Protein AF-A0A3B0W5U8-F1 (afdb_monomer_lite)

Foldseek 3Di:
DPDPLVVVLVVVLVCLVVLLVQLVVCVVVVVLVSNLVSLVVQLVVCVVSPVNVLNVLSVVLNVLSVPPPDNPNVVNVVSSVSNNVSSVD

Structure (mmCIF, N/CA/C/O backbone):
data_AF-A0A3B0W5U8-F1
#
_entry.id   AF-A0A3B0W5U8-F1
#
loop_
_atom_site.group_PDB
_atom_site.id
_atom_site.type_symbol
_atom_site.label_atom_id
_atom_site.label_alt_id
_atom_site.label_comp_id
_atom_site.label_asym_id
_atom_site.label_entity_id
_atom_site.label_seq_id
_atom_site.pdbx_PDB_ins_code
_atom_site.Cartn_x
_atom_site.Cartn_y
_atom_site.Cartn_z
_atom_site.occupancy
_atom_site.B_iso_or_equiv
_atom_site.auth_seq_id
_atom_site.auth_comp_id
_atom_site.auth_asym_id
_atom_site.auth_atom_id
_atom_site.pdbx_PDB_model_num
ATOM 1 N N . MET A 1 1 ? 24.461 -0.375 -21.980 1.00 47.84 1 MET A N 1
ATOM 2 C CA . MET A 1 1 ? 24.588 -0.045 -20.545 1.00 47.84 1 MET A CA 1
ATOM 3 C C . MET A 1 1 ? 23.188 -0.101 -19.958 1.00 47.84 1 MET A C 1
ATOM 5 O O . MET A 1 1 ? 22.422 0.823 -20.175 1.00 47.84 1 MET A O 1
ATOM 9 N N . ALA A 1 2 ? 22.797 -1.228 -19.360 1.00 51.38 2 ALA A N 1
ATOM 10 C CA . ALA A 1 2 ? 21.462 -1.379 -18.782 1.00 51.38 2 ALA A CA 1
ATOM 11 C C . ALA A 1 2 ? 21.415 -0.668 -17.419 1.00 51.38 2 ALA A C 1
ATOM 13 O O . ALA A 1 2 ? 21.726 -1.249 -16.383 1.00 51.38 2 ALA A O 1
ATOM 14 N N . ASP A 1 3 ? 21.152 0.633 -17.504 1.00 68.38 3 ASP A N 1
ATOM 15 C CA . ASP A 1 3 ? 20.429 1.501 -16.576 1.00 68.38 3 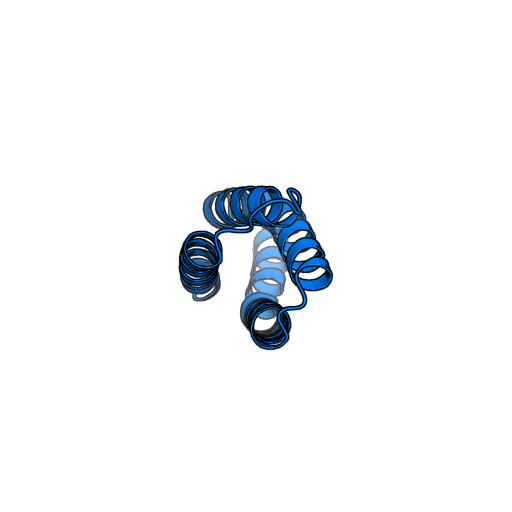ASP A CA 1
ATOM 16 C C . ASP A 1 3 ? 20.265 0.972 -15.134 1.00 68.38 3 ASP A C 1
ATOM 18 O O . ASP A 1 3 ? 19.342 0.219 -14.819 1.00 68.38 3 ASP A O 1
ATOM 22 N N . GLY A 1 4 ? 21.160 1.369 -14.220 1.00 76.94 4 GLY A N 1
ATOM 23 C CA . GLY A 1 4 ? 21.101 0.960 -12.808 1.00 76.94 4 GLY A CA 1
ATOM 24 C C . GLY A 1 4 ? 19.763 1.292 -12.134 1.00 76.94 4 GLY A C 1
ATOM 25 O O . GLY A 1 4 ? 19.313 0.557 -11.256 1.00 76.94 4 GLY A O 1
ATOM 26 N N . PHE A 1 5 ? 19.073 2.333 -12.605 1.00 82.31 5 PHE A N 1
ATOM 27 C CA . PHE A 1 5 ? 17.734 2.684 -12.145 1.00 82.31 5 PHE A CA 1
ATOM 28 C C . PHE A 1 5 ? 16.690 1.617 -12.509 1.00 82.31 5 PHE A C 1
ATOM 30 O O . PHE A 1 5 ? 15.854 1.276 -11.672 1.00 82.31 5 PHE A O 1
ATOM 37 N N . ALA A 1 6 ? 16.778 1.006 -13.696 1.00 81.69 6 ALA A N 1
ATOM 38 C CA . ALA A 1 6 ? 15.891 -0.088 -14.094 1.00 81.69 6 ALA A CA 1
ATOM 39 C C . ALA A 1 6 ? 16.044 -1.323 -13.187 1.00 81.69 6 ALA A C 1
ATOM 41 O O . ALA A 1 6 ? 15.046 -1.939 -12.814 1.00 81.69 6 ALA A O 1
ATOM 42 N N . GLN A 1 7 ? 17.269 -1.649 -12.754 1.00 84.88 7 GLN A N 1
ATOM 43 C CA . GLN A 1 7 ? 17.502 -2.737 -11.793 1.00 84.88 7 GLN A CA 1
ATOM 44 C C . GLN A 1 7 ? 16.918 -2.440 -10.409 1.00 84.88 7 GLN A C 1
ATOM 46 O O . GLN A 1 7 ? 16.322 -3.321 -9.788 1.00 84.88 7 GLN A O 1
ATOM 51 N N . ILE A 1 8 ? 17.065 -1.209 -9.913 1.00 86.00 8 ILE A N 1
ATOM 52 C CA . ILE A 1 8 ? 16.506 -0.825 -8.610 1.00 86.00 8 ILE A CA 1
ATOM 53 C C . ILE A 1 8 ? 14.972 -0.811 -8.686 1.00 86.00 8 ILE A C 1
ATOM 55 O O . ILE A 1 8 ? 14.310 -1.339 -7.792 1.00 86.00 8 ILE A O 1
ATOM 59 N N . LYS A 1 9 ? 14.400 -0.304 -9.784 1.00 86.50 9 LYS A N 1
ATOM 60 C CA . LYS A 1 9 ? 12.955 -0.335 -10.032 1.00 86.50 9 LYS A CA 1
ATOM 61 C C . LYS A 1 9 ? 12.418 -1.768 -10.098 1.00 86.50 9 LYS A C 1
ATOM 63 O O . LYS A 1 9 ? 11.404 -2.050 -9.471 1.00 86.50 9 LYS A O 1
ATOM 68 N N . ALA A 1 10 ? 13.114 -2.689 -10.767 1.00 86.06 10 ALA A N 1
ATOM 69 C CA . ALA A 1 10 ? 12.732 -4.103 -10.808 1.00 86.06 10 ALA A CA 1
ATOM 70 C C . ALA A 1 10 ? 12.752 -4.756 -9.415 1.00 86.06 10 ALA A C 1
ATOM 72 O O . ALA A 1 10 ? 11.824 -5.477 -9.052 1.00 86.06 10 ALA A O 1
ATOM 73 N N . ARG A 1 11 ? 13.765 -4.454 -8.590 1.00 88.12 11 ARG A N 1
ATOM 74 C CA . ARG A 1 11 ? 13.808 -4.905 -7.187 1.00 88.12 11 ARG A CA 1
ATOM 75 C C . ARG A 1 11 ? 12.661 -4.332 -6.365 1.00 88.12 11 ARG A C 1
ATOM 77 O O . ARG A 1 11 ? 12.119 -5.031 -5.520 1.00 88.12 11 ARG A O 1
ATOM 84 N N . TYR A 1 12 ? 12.282 -3.081 -6.612 1.00 88.38 12 TYR A N 1
ATOM 85 C CA . TYR A 1 12 ? 11.132 -2.473 -5.954 1.00 88.38 12 TYR A CA 1
ATOM 86 C C . TYR A 1 12 ? 9.817 -3.157 -6.355 1.00 88.38 12 TYR A C 1
ATOM 88 O O . TYR A 1 12 ? 9.049 -3.522 -5.468 1.00 88.38 12 TYR A O 1
ATOM 96 N N . ILE A 1 13 ? 9.601 -3.425 -7.648 1.00 88.31 13 ILE A N 1
ATOM 97 C CA . ILE A 1 13 ? 8.433 -4.177 -8.145 1.00 88.31 13 ILE A CA 1
ATOM 98 C C . ILE A 1 13 ? 8.375 -5.574 -7.514 1.00 88.31 13 ILE A C 1
ATOM 100 O O . ILE A 1 13 ? 7.317 -6.002 -7.068 1.00 88.31 13 ILE A O 1
ATOM 104 N N . ALA A 1 14 ? 9.514 -6.254 -7.349 1.00 90.50 14 ALA A N 1
ATOM 105 C CA . ALA A 1 14 ? 9.561 -7.561 -6.685 1.00 90.50 14 ALA A CA 1
ATOM 106 C C . ALA A 1 14 ? 9.035 -7.539 -5.232 1.00 90.50 14 ALA A C 1
ATOM 108 O O . ALA A 1 14 ? 8.659 -8.578 -4.695 1.00 90.50 14 ALA A O 1
ATOM 109 N N . THR A 1 15 ? 8.964 -6.366 -4.591 1.00 89.88 15 THR A N 1
ATOM 110 C CA . THR A 1 15 ? 8.377 -6.211 -3.249 1.00 89.88 15 THR A CA 1
ATOM 111 C C . THR A 1 15 ? 6.866 -5.951 -3.254 1.00 89.88 15 THR A C 1
ATOM 113 O O . THR A 1 15 ? 6.269 -5.877 -2.179 1.00 89.88 15 THR A O 1
ATOM 116 N N . PHE A 1 16 ? 6.224 -5.806 -4.419 1.00 91.06 16 PHE A N 1
ATOM 117 C CA . PHE A 1 16 ? 4.806 -5.437 -4.527 1.00 91.06 16 PHE A CA 1
ATOM 118 C C . PHE A 1 16 ? 3.880 -6.496 -3.942 1.00 91.06 16 PHE A C 1
ATOM 120 O O . PHE A 1 16 ? 2.993 -6.150 -3.164 1.00 91.06 16 PHE A O 1
ATOM 127 N N . ALA A 1 17 ? 4.150 -7.776 -4.208 1.00 88.88 17 ALA A N 1
ATOM 128 C CA . ALA A 1 17 ? 3.379 -8.880 -3.640 1.00 88.88 17 ALA A CA 1
ATOM 129 C C . ALA A 1 17 ? 3.402 -8.869 -2.101 1.00 88.88 17 ALA A C 1
ATOM 131 O O . ALA A 1 17 ? 2.362 -9.001 -1.457 1.00 88.88 17 ALA A O 1
ATOM 132 N N . GLN A 1 18 ? 4.577 -8.633 -1.505 1.00 90.56 18 GLN A N 1
ATOM 133 C CA . GLN A 1 18 ? 4.716 -8.527 -0.052 1.00 9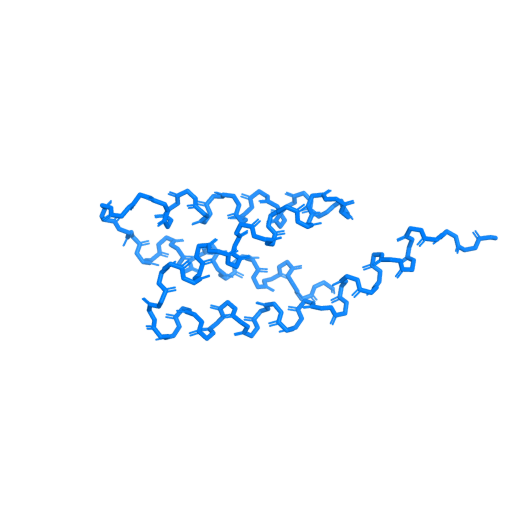0.56 18 GLN A CA 1
A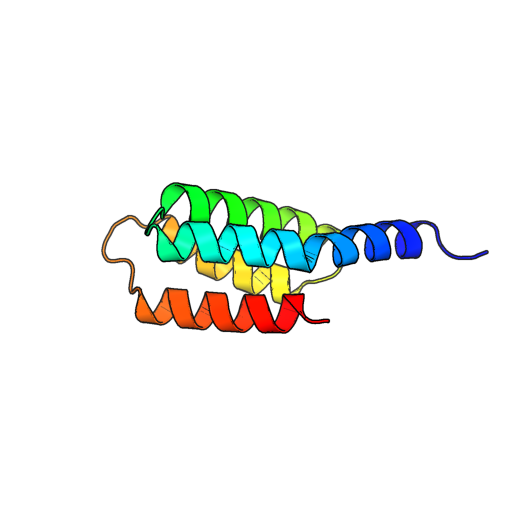TOM 134 C C . GLN A 1 18 ? 3.945 -7.315 0.489 1.00 90.56 18 GLN A C 1
ATOM 136 O O . GLN A 1 18 ? 3.160 -7.446 1.420 1.00 90.56 18 GLN A O 1
ATOM 141 N N . LYS A 1 19 ? 4.090 -6.146 -0.146 1.00 90.75 19 LYS A N 1
ATOM 142 C CA . LYS A 1 19 ? 3.371 -4.918 0.239 1.00 90.75 19 LYS A CA 1
ATOM 143 C C . LYS A 1 19 ? 1.854 -5.089 0.170 1.00 90.75 19 LYS A C 1
ATOM 145 O O . LYS A 1 19 ? 1.145 -4.603 1.047 1.00 90.75 19 LYS A O 1
ATOM 150 N N . GLN A 1 20 ? 1.359 -5.788 -0.848 1.00 89.75 20 GLN A N 1
ATOM 151 C CA . GLN A 1 20 ? -0.053 -6.126 -0.979 1.00 89.75 20 GLN A CA 1
ATOM 152 C C . GLN A 1 20 ? -0.516 -7.040 0.163 1.00 89.75 20 GLN A C 1
ATOM 154 O O . GLN A 1 20 ? -1.567 -6.782 0.752 1.00 89.75 20 GLN A O 1
ATOM 159 N N . ALA A 1 21 ? 0.269 -8.066 0.502 1.00 91.25 21 ALA A N 1
ATOM 160 C CA . ALA A 1 21 ? -0.029 -8.961 1.616 1.00 91.25 21 ALA A CA 1
ATOM 161 C C . ALA A 1 21 ? -0.074 -8.207 2.956 1.00 91.25 21 ALA A C 1
ATOM 163 O O . ALA A 1 21 ? -1.054 -8.334 3.685 1.00 91.25 21 ALA A O 1
ATOM 164 N N . ASP A 1 22 ? 0.918 -7.360 3.244 1.00 92.75 22 ASP A N 1
ATOM 165 C CA . ASP A 1 22 ? 0.960 -6.535 4.458 1.00 92.75 22 ASP A CA 1
ATOM 166 C C . ASP A 1 22 ? -0.257 -5.602 4.572 1.00 92.75 22 ASP A C 1
ATOM 168 O O . ASP A 1 22 ? -0.895 -5.530 5.623 1.00 92.75 22 ASP A O 1
ATOM 172 N N . LEU A 1 23 ? -0.627 -4.919 3.480 1.00 90.94 23 LEU A N 1
ATOM 173 C CA . LEU A 1 23 ? -1.820 -4.065 3.443 1.00 90.94 23 LEU A CA 1
ATOM 174 C C . LEU A 1 23 ? -3.100 -4.871 3.683 1.00 90.94 23 LEU A C 1
ATOM 176 O O . LEU A 1 23 ? -3.980 -4.420 4.413 1.00 90.94 23 LEU A O 1
ATOM 180 N N . LYS A 1 24 ? -3.210 -6.061 3.079 1.00 90.69 24 LYS A N 1
ATOM 181 C CA . LYS A 1 24 ? -4.369 -6.943 3.257 1.00 90.69 24 LYS A CA 1
ATOM 182 C C . LYS A 1 24 ? -4.486 -7.425 4.700 1.00 90.69 24 LYS A C 1
ATOM 184 O O . LYS A 1 24 ? -5.585 -7.408 5.239 1.00 90.69 24 LYS A O 1
ATOM 189 N N . VAL A 1 25 ? -3.378 -7.822 5.321 1.00 93.75 25 VAL A N 1
ATOM 190 C CA . VAL A 1 25 ? -3.348 -8.264 6.723 1.00 93.75 25 VAL A CA 1
ATOM 191 C C . VAL A 1 25 ? -3.726 -7.118 7.661 1.00 93.75 25 VAL A C 1
ATOM 193 O O . VAL A 1 25 ? -4.531 -7.321 8.565 1.00 93.75 25 VAL A O 1
ATOM 196 N N . ALA A 1 26 ? -3.203 -5.908 7.446 1.00 91.62 26 ALA A N 1
ATOM 197 C CA . ALA A 1 26 ? -3.574 -4.746 8.255 1.00 91.62 26 ALA A CA 1
ATOM 198 C C . ALA A 1 26 ? -5.066 -4.396 8.112 1.00 91.62 26 ALA A C 1
ATOM 200 O O . ALA A 1 26 ? -5.732 -4.109 9.104 1.00 91.62 26 ALA A O 1
ATOM 201 N N . TRP A 1 27 ? -5.607 -4.473 6.892 1.00 89.75 27 TRP A N 1
ATOM 202 C CA . TRP A 1 27 ? -7.033 -4.263 6.631 1.00 89.75 27 TRP A CA 1
ATOM 203 C C . TRP A 1 27 ? -7.922 -5.319 7.300 1.00 89.75 27 TRP A C 1
ATOM 205 O O . TRP A 1 27 ? -8.884 -4.964 7.976 1.00 89.75 27 TRP A O 1
ATOM 215 N N . ASP A 1 28 ? -7.581 -6.602 7.155 1.00 90.50 28 ASP A N 1
ATOM 216 C CA . ASP A 1 28 ? -8.336 -7.731 7.718 1.00 90.50 28 ASP A CA 1
ATOM 217 C C . ASP A 1 28 ? -8.393 -7.673 9.252 1.00 90.50 28 ASP A C 1
ATOM 219 O O . ASP A 1 28 ? -9.459 -7.802 9.855 1.00 90.50 28 ASP A O 1
ATOM 223 N N . ASN A 1 29 ? -7.265 -7.326 9.879 1.00 91.62 29 ASN A N 1
ATOM 224 C CA . ASN A 1 29 ? -7.177 -7.107 11.323 1.00 91.62 29 ASN A CA 1
ATOM 225 C C . ASN A 1 29 ? -7.8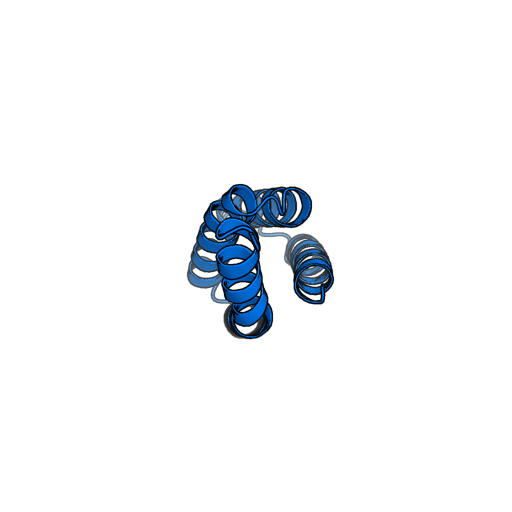04 -5.782 11.789 1.00 91.62 29 ASN A C 1
ATOM 227 O O . ASN A 1 29 ? -7.806 -5.500 12.987 1.00 91.62 29 ASN A O 1
ATOM 231 N N . LYS A 1 30 ? -8.325 -4.955 10.870 1.00 87.38 30 LYS A N 1
ATOM 232 C CA . LYS A 1 30 ? -8.827 -3.595 11.138 1.00 87.38 30 LYS A CA 1
ATOM 233 C C . LYS A 1 30 ? -7.793 -2.711 11.848 1.00 87.38 30 LYS A C 1
ATOM 235 O O . LYS A 1 30 ? -8.149 -1.782 12.574 1.00 87.38 30 LYS A O 1
ATOM 240 N N . ASP A 1 31 ? -6.510 -2.979 11.618 1.00 90.62 31 ASP A N 1
ATOM 241 C CA . ASP A 1 31 ? -5.394 -2.236 12.193 1.00 90.62 31 ASP A CA 1
ATOM 242 C C . ASP A 1 31 ? -5.140 -0.976 11.358 1.00 90.62 31 ASP A C 1
ATOM 244 O O . ASP A 1 31 ? -4.256 -0.899 10.501 1.00 90.62 31 ASP A O 1
ATOM 248 N N . ILE A 1 32 ? -5.999 0.021 11.572 1.00 86.88 32 ILE A N 1
ATOM 249 C CA . ILE A 1 32 ? -5.942 1.308 10.875 1.00 86.88 32 ILE A CA 1
ATOM 250 C C . ILE A 1 32 ? -4.590 2.023 11.068 1.00 86.88 32 ILE A C 1
ATOM 252 O O . ILE A 1 32 ? -4.071 2.544 10.075 1.00 86.88 32 ILE A O 1
ATOM 256 N N . PRO A 1 33 ? -3.975 2.056 12.271 1.00 89.56 33 PRO A N 1
ATOM 257 C CA . PRO A 1 33 ? -2.654 2.659 12.452 1.00 89.56 33 PRO A CA 1
ATOM 258 C C . PRO A 1 33 ? -1.567 1.979 11.612 1.00 89.56 33 PRO A C 1
ATOM 260 O O . PRO A 1 33 ? -0.765 2.658 10.960 1.00 89.56 33 PRO A O 1
ATOM 263 N N . GLN A 1 34 ? -1.553 0.644 11.576 1.00 91.12 34 GLN A N 1
ATOM 264 C CA . GLN A 1 34 ? -0.610 -0.108 10.757 1.00 91.12 34 GLN A CA 1
ATOM 265 C C . GLN A 1 34 ? -0.870 0.123 9.268 1.00 91.12 34 GLN A C 1
ATOM 267 O O . GLN A 1 34 ? 0.069 0.372 8.509 1.00 91.12 34 GLN A O 1
ATOM 272 N N . LEU A 1 35 ? -2.136 0.111 8.847 1.00 90.81 35 LEU A N 1
ATOM 273 C CA . LEU A 1 35 ? -2.529 0.393 7.470 1.00 90.81 35 LEU A CA 1
ATOM 274 C C . LEU A 1 35 ? -2.063 1.790 7.034 1.00 90.81 35 LEU A C 1
ATOM 276 O O . LEU A 1 35 ? -1.469 1.934 5.967 1.00 90.81 35 LEU A O 1
ATOM 280 N N . HIS A 1 36 ? -2.255 2.804 7.881 1.00 91.56 36 HIS A N 1
ATOM 281 C CA . HIS A 1 36 ? -1.767 4.164 7.652 1.00 91.56 36 HIS A CA 1
ATOM 282 C C . HIS A 1 36 ? -0.245 4.190 7.446 1.00 91.56 36 HIS A C 1
ATOM 284 O O . HIS A 1 36 ? 0.246 4.757 6.468 1.00 91.56 36 HIS A O 1
ATOM 290 N N . SER A 1 37 ? 0.507 3.531 8.333 1.00 92.50 37 SER A N 1
ATOM 291 C CA . SER A 1 37 ? 1.971 3.441 8.254 1.00 92.50 37 SER A CA 1
ATOM 292 C C . SER A 1 37 ? 2.442 2.776 6.956 1.00 92.50 37 SER A C 1
ATOM 294 O O . SER A 1 37 ? 3.355 3.271 6.288 1.00 92.50 37 SER A O 1
ATOM 296 N N . LEU A 1 38 ? 1.794 1.679 6.554 1.00 93.12 38 LEU A N 1
ATOM 297 C CA . LEU A 1 38 ? 2.098 0.964 5.314 1.00 93.12 38 LEU A CA 1
ATOM 298 C C . LEU A 1 38 ? 1.800 1.816 4.074 1.00 93.12 38 LEU A C 1
ATOM 300 O O . LEU A 1 38 ? 2.653 1.916 3.191 1.00 93.12 38 LEU A O 1
ATOM 304 N N . LEU A 1 39 ? 0.642 2.481 4.030 1.00 92.31 39 LEU A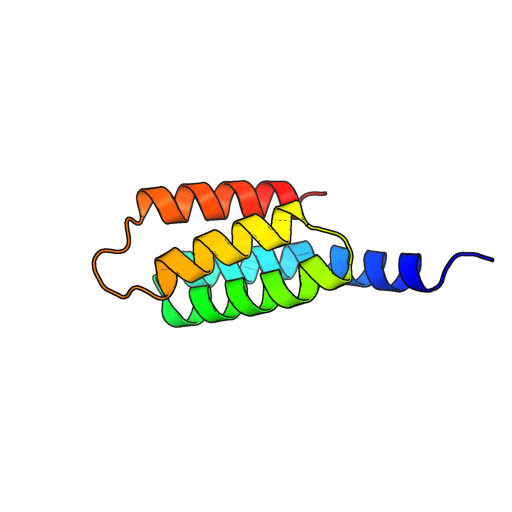 N 1
ATOM 305 C CA . LEU A 1 39 ? 0.258 3.393 2.948 1.00 92.31 39 LEU A CA 1
ATOM 306 C C . LEU A 1 39 ? 1.218 4.586 2.838 1.00 92.31 39 LEU A C 1
ATOM 308 O O . LEU A 1 39 ? 1.600 4.968 1.733 1.00 92.31 39 LEU A O 1
ATOM 312 N N . HIS A 1 40 ? 1.659 5.144 3.967 1.00 91.94 40 HIS A N 1
ATOM 313 C CA . HIS A 1 40 ? 2.616 6.250 3.993 1.00 91.94 40 HIS A CA 1
ATOM 314 C C . HIS A 1 40 ? 3.991 5.827 3.454 1.00 91.94 40 HIS A C 1
ATOM 316 O O . HIS A 1 40 ? 4.588 6.504 2.618 1.00 91.94 40 HIS A O 1
ATOM 322 N N . LYS A 1 41 ? 4.489 4.657 3.871 1.00 91.75 41 LYS A N 1
ATOM 323 C CA . LYS A 1 41 ? 5.737 4.089 3.332 1.00 91.75 41 LYS A CA 1
ATOM 324 C C . LYS A 1 41 ? 5.616 3.775 1.840 1.00 91.75 41 LYS A C 1
ATOM 326 O O . LYS A 1 41 ? 6.577 3.939 1.079 1.00 91.75 41 LYS A O 1
ATOM 331 N N . LEU A 1 42 ? 4.448 3.302 1.408 1.00 91.25 42 LEU A N 1
ATOM 332 C CA . LEU A 1 42 ? 4.193 2.977 0.013 1.00 91.25 42 LEU A CA 1
ATOM 333 C C . LEU A 1 42 ? 4.161 4.233 -0.859 1.00 91.25 42 LEU A C 1
ATOM 335 O O . LEU A 1 42 ? 4.819 4.233 -1.895 1.00 91.25 42 LEU A O 1
ATOM 339 N N . SER A 1 43 ? 3.513 5.319 -0.428 1.00 91.31 43 SER A N 1
ATOM 340 C CA . SER A 1 43 ? 3.518 6.591 -1.168 1.00 91.31 43 SER A CA 1
ATOM 341 C C . SER A 1 43 ? 4.926 7.176 -1.305 1.00 91.31 43 SER A C 1
ATOM 343 O O . SER A 1 43 ? 5.351 7.505 -2.412 1.00 91.31 43 SER A O 1
ATOM 345 N N . GLY A 1 44 ? 5.694 7.212 -0.211 1.00 87.44 44 GLY A N 1
ATOM 346 C CA . GLY A 1 44 ? 7.060 7.740 -0.222 1.00 87.44 44 GLY A CA 1
ATOM 347 C C . GLY A 1 44 ? 7.994 6.965 -1.154 1.00 87.44 44 GLY A C 1
ATOM 348 O O . GLY A 1 44 ? 8.773 7.558 -1.896 1.00 87.44 44 GLY A O 1
ATOM 349 N N . SER A 1 45 ? 7.890 5.633 -1.163 1.00 88.50 45 SER A N 1
ATOM 350 C CA . SER A 1 45 ? 8.720 4.804 -2.044 1.00 88.50 45 SER A CA 1
ATOM 351 C C . SER A 1 45 ? 8.251 4.821 -3.505 1.00 88.50 45 SER A C 1
ATOM 353 O O . SER A 1 45 ? 9.083 4.904 -4.403 1.00 88.50 45 SER A O 1
ATOM 355 N N . SER A 1 46 ? 6.942 4.795 -3.765 1.00 87.25 46 SER A N 1
ATOM 356 C CA . SER A 1 46 ? 6.381 4.705 -5.124 1.00 87.25 46 SER A CA 1
ATOM 357 C C . SER A 1 46 ? 6.660 5.947 -5.970 1.00 87.25 46 SER A C 1
ATOM 359 O O . SER A 1 46 ? 7.007 5.811 -7.146 1.00 87.25 46 SER A O 1
ATOM 361 N N . GLY A 1 47 ? 6.618 7.143 -5.371 1.00 86.69 47 GLY A N 1
ATOM 362 C CA . GLY A 1 47 ? 7.002 8.386 -6.047 1.00 86.69 47 GLY A CA 1
ATOM 363 C C . GLY A 1 47 ? 8.462 8.390 -6.518 1.00 86.69 47 GLY A C 1
ATOM 364 O O . GLY A 1 47 ? 8.746 8.795 -7.643 1.00 86.69 47 GLY A O 1
ATOM 365 N N . GLY A 1 48 ? 9.383 7.848 -5.712 1.00 85.19 48 GLY A N 1
ATOM 366 C CA . GLY A 1 48 ? 10.811 7.773 -6.051 1.00 85.19 48 GLY A CA 1
ATOM 367 C C . GLY A 1 48 ? 11.135 6.878 -7.254 1.00 85.19 48 GLY A C 1
ATOM 368 O O . GLY A 1 48 ? 12.149 7.082 -7.916 1.00 85.19 48 GLY A O 1
ATOM 369 N N . TYR A 1 49 ? 10.262 5.918 -7.576 1.00 85.00 49 TYR A N 1
ATOM 370 C CA . TYR A 1 49 ? 10.430 4.998 -8.710 1.00 85.00 49 TYR A CA 1
ATOM 371 C C . TYR A 1 49 ? 9.534 5.329 -9.919 1.00 85.00 49 TYR A C 1
ATOM 373 O O . TYR A 1 49 ? 9.481 4.565 -10.891 1.00 85.00 49 TYR A O 1
ATOM 381 N N . GLY A 1 50 ? 8.844 6.475 -9.878 1.00 85.75 50 GLY A N 1
ATOM 382 C CA . GLY A 1 50 ? 7.990 6.969 -10.958 1.00 85.75 50 GLY A CA 1
ATOM 383 C C . GLY A 1 50 ? 6.593 6.343 -11.015 1.00 85.75 50 GLY A C 1
ATOM 384 O O . GLY A 1 50 ? 5.916 6.472 -12.032 1.00 85.75 50 GLY A O 1
ATOM 385 N N . PHE A 1 51 ? 6.137 5.676 -9.950 1.00 88.50 51 PHE A N 1
ATOM 386 C CA . PHE A 1 51 ? 4.768 5.157 -9.841 1.00 88.50 51 PHE A CA 1
ATOM 387 C C . PHE A 1 51 ? 3.841 6.237 -9.270 1.00 88.50 51 PHE A C 1
ATOM 389 O O . PHE A 1 51 ? 3.341 6.140 -8.149 1.00 88.50 51 PHE A O 1
ATOM 396 N N . ASN A 1 52 ? 3.638 7.307 -10.039 1.00 88.38 52 ASN A N 1
ATOM 397 C CA . ASN A 1 52 ? 2.883 8.481 -9.591 1.00 88.38 52 ASN A CA 1
ATOM 398 C C . ASN A 1 52 ? 1.407 8.162 -9.284 1.00 88.38 52 ASN A C 1
ATOM 400 O O . ASN A 1 52 ? 0.851 8.729 -8.345 1.00 88.38 52 ASN A O 1
ATOM 404 N N . GLY A 1 53 ? 0.794 7.231 -10.028 1.00 87.50 53 GLY A N 1
ATOM 405 C CA . GLY A 1 53 ? -0.572 6.750 -9.776 1.00 87.50 53 GLY A CA 1
ATOM 406 C C . GLY A 1 53 ? -0.695 6.066 -8.414 1.00 87.50 53 GLY A C 1
ATOM 407 O O . GLY A 1 53 ? -1.469 6.506 -7.562 1.00 87.50 53 GLY A O 1
ATOM 408 N N . LEU A 1 54 ? 0.155 5.065 -8.169 1.00 88.19 54 LEU A N 1
ATOM 409 C CA . LEU A 1 54 ? 0.277 4.390 -6.876 1.00 88.19 54 LEU A CA 1
ATOM 410 C C . LEU A 1 54 ? 0.547 5.374 -5.725 1.00 88.19 54 LEU A C 1
ATOM 412 O O . LEU A 1 54 ? -0.101 5.289 -4.681 1.00 88.19 54 LEU A O 1
ATOM 416 N N . CYS A 1 55 ? 1.454 6.334 -5.922 1.00 90.81 55 CYS A N 1
ATOM 417 C CA . CYS A 1 55 ? 1.764 7.362 -4.929 1.00 90.81 55 CYS A CA 1
ATOM 418 C C . CYS A 1 55 ? 0.522 8.187 -4.561 1.00 90.81 55 CYS A C 1
ATOM 420 O O . CYS A 1 55 ? 0.176 8.290 -3.381 1.00 90.81 55 CYS A O 1
ATOM 422 N N . ALA A 1 56 ? -0.196 8.701 -5.562 1.00 90.56 56 ALA A N 1
ATOM 423 C CA . ALA A 1 56 ? -1.394 9.511 -5.360 1.00 90.56 56 ALA A CA 1
ATOM 424 C C . ALA A 1 56 ? -2.536 8.727 -4.691 1.00 90.56 56 ALA A C 1
ATOM 426 O O . ALA A 1 56 ? -3.247 9.267 -3.841 1.00 90.56 56 ALA A O 1
ATOM 427 N N . LEU A 1 57 ? -2.720 7.450 -5.042 1.00 90.69 57 LEU A N 1
ATOM 428 C CA . LEU A 1 57 ? -3.707 6.581 -4.392 1.00 90.69 57 LEU A CA 1
ATOM 429 C C . LEU A 1 57 ? -3.352 6.343 -2.922 1.00 90.69 57 LEU A C 1
ATOM 431 O O . LEU A 1 57 ? -4.207 6.482 -2.046 1.00 90.69 57 LEU A O 1
ATOM 435 N N . CYS A 1 58 ? -2.081 6.051 -2.640 1.00 91.31 58 CYS A N 1
ATOM 436 C CA . CYS A 1 58 ? -1.604 5.835 -1.279 1.00 91.31 58 CYS A CA 1
ATOM 437 C C . CYS A 1 58 ? -1.751 7.091 -0.414 1.00 91.31 58 CYS A C 1
ATOM 439 O O . CYS A 1 58 ? -2.167 6.963 0.734 1.00 91.31 58 CYS A O 1
ATOM 441 N N . GLN A 1 59 ? -1.472 8.286 -0.951 1.00 90.56 59 GLN A N 1
ATOM 442 C CA . GLN A 1 59 ? -1.651 9.580 -0.267 1.00 90.56 59 GLN A CA 1
ATOM 443 C C . GLN A 1 59 ? -3.118 9.877 0.077 1.00 90.56 59 GLN A C 1
ATOM 445 O O . GLN A 1 59 ? -3.430 10.345 1.177 1.00 90.56 59 GLN A O 1
ATOM 450 N N . GLN A 1 60 ? -4.039 9.570 -0.839 1.00 89.38 60 GLN A N 1
ATOM 451 C CA . GLN A 1 60 ? -5.474 9.707 -0.583 1.00 89.38 60 GLN A CA 1
ATOM 452 C C . GLN A 1 60 ? -5.927 8.746 0.523 1.00 89.38 60 GLN A C 1
ATOM 454 O O . GLN A 1 60 ? -6.575 9.164 1.482 1.00 89.38 60 GLN A O 1
ATOM 459 N N . ALA A 1 61 ? -5.500 7.483 0.456 1.00 87.81 61 ALA A N 1
ATOM 460 C CA . ALA A 1 61 ? -5.790 6.491 1.486 1.00 87.81 61 ALA A CA 1
ATOM 461 C C . ALA A 1 61 ? -5.154 6.840 2.851 1.00 87.81 61 ALA A C 1
ATOM 463 O O . ALA A 1 61 ? -5.769 6.623 3.898 1.00 87.81 61 ALA A O 1
ATOM 464 N N . THR A 1 62 ? -3.957 7.445 2.877 1.00 89.19 62 THR A N 1
ATOM 465 C CA . THR A 1 62 ? -3.350 7.920 4.137 1.00 89.19 62 THR A CA 1
ATOM 466 C C . THR A 1 62 ? -4.140 9.076 4.740 1.00 89.19 62 THR A C 1
ATOM 468 O O . THR A 1 62 ? -4.297 9.142 5.954 1.00 89.19 62 THR A O 1
ATOM 471 N N . THR A 1 63 ? -4.678 9.968 3.908 1.00 87.56 63 THR A N 1
ATOM 472 C CA . THR A 1 63 ? -5.514 11.088 4.366 1.00 87.56 63 THR A CA 1
ATOM 473 C C . THR A 1 63 ? -6.800 10.594 5.033 1.00 87.56 63 THR A C 1
ATOM 475 O O . THR A 1 63 ? -7.200 11.127 6.069 1.00 87.56 63 THR A O 1
ATOM 478 N N . LEU A 1 64 ? -7.419 9.549 4.472 1.00 83.94 64 LEU A N 1
ATOM 479 C CA . LEU A 1 64 ? -8.605 8.904 5.044 1.00 83.94 64 LEU A CA 1
ATOM 480 C C . LEU A 1 64 ? -8.308 8.204 6.374 1.00 83.94 64 LEU A C 1
ATOM 482 O O . LEU A 1 64 ? -9.119 8.274 7.286 1.00 83.94 64 LEU A O 1
ATOM 486 N N . THR A 1 65 ? -7.145 7.567 6.504 1.00 85.25 65 THR A N 1
ATOM 487 C CA . THR A 1 65 ? -6.741 6.871 7.740 1.00 85.25 65 THR A CA 1
ATOM 488 C C . THR A 1 65 ? -6.177 7.810 8.816 1.00 85.25 65 THR A C 1
ATOM 490 O O . THR A 1 65 ? -6.214 7.471 9.993 1.00 85.25 65 THR A O 1
ATOM 493 N N . ALA A 1 66 ? -5.684 9.002 8.451 1.00 82.25 66 ALA A N 1
ATOM 494 C CA . ALA A 1 66 ? -5.182 10.010 9.394 1.00 82.25 66 ALA A CA 1
ATOM 495 C C . ALA A 1 66 ? -6.306 10.702 10.181 1.00 82.25 66 ALA A C 1
ATOM 497 O O . ALA A 1 66 ? -6.157 11.019 11.365 1.00 82.25 66 ALA A O 1
ATOM 498 N N . LYS A 1 67 ? -7.439 10.954 9.518 1.00 69.25 67 LYS A N 1
ATOM 499 C CA . LYS A 1 67 ? -8.630 11.532 10.139 1.00 69.25 67 LYS A CA 1
ATOM 500 C C . LYS A 1 67 ? -9.368 10.415 10.876 1.00 69.25 67 LYS A C 1
ATOM 502 O O . LYS A 1 67 ? -10.265 9.797 10.325 1.00 69.25 67 LYS A O 1
ATOM 507 N N . ASN A 1 68 ? -8.986 10.156 12.128 1.00 61.44 68 ASN A N 1
ATOM 508 C CA . ASN A 1 68 ? -9.608 9.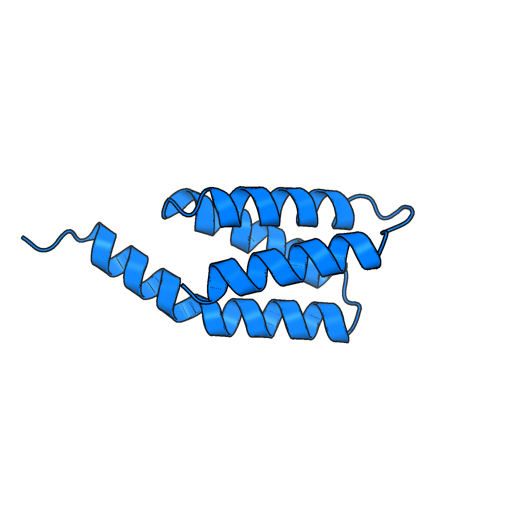176 13.041 1.00 61.44 68 ASN A CA 1
ATOM 509 C C . ASN A 1 68 ? -11.095 9.468 13.382 1.00 61.44 68 ASN A C 1
ATOM 511 O O . ASN A 1 68 ? -11.631 8.971 14.368 1.00 61.44 68 ASN A O 1
ATOM 515 N N . THR A 1 69 ? -11.773 10.292 12.590 1.00 54.28 69 THR A N 1
ATOM 516 C CA . THR A 1 69 ? -13.158 10.715 12.747 1.00 54.28 69 THR A CA 1
ATOM 517 C C . THR A 1 69 ? -13.920 10.285 11.499 1.00 54.28 69 THR A C 1
ATOM 519 O O . THR A 1 69 ? -13.808 10.909 10.450 1.00 54.28 69 THR A O 1
ATOM 522 N N . ASP A 1 70 ? -14.675 9.193 11.629 1.00 62.31 70 ASP A N 1
ATOM 523 C CA . ASP A 1 70 ? -15.528 8.621 10.578 1.00 62.31 70 ASP A CA 1
ATOM 524 C C . ASP A 1 70 ? -14.753 8.134 9.338 1.00 62.31 70 ASP A C 1
ATOM 526 O O . ASP A 1 70 ? -14.872 8.651 8.224 1.00 62.31 70 ASP A O 1
ATOM 530 N N . ILE A 1 71 ? -13.916 7.110 9.529 1.00 68.12 71 ILE A N 1
ATOM 531 C CA . ILE A 1 71 ? -13.305 6.407 8.398 1.00 68.12 71 ILE A CA 1
ATOM 532 C C . ILE A 1 71 ? -14.427 5.705 7.637 1.00 68.12 71 ILE A C 1
ATOM 534 O O . ILE A 1 71 ? -14.950 4.681 8.077 1.00 68.12 71 ILE A O 1
ATOM 538 N N . LYS A 1 72 ? -14.769 6.236 6.462 1.00 77.19 72 LYS A N 1
ATOM 539 C CA . LYS A 1 72 ? -15.655 5.569 5.506 1.00 77.19 72 LYS A CA 1
ATOM 540 C C . LYS A 1 72 ? -14.943 4.341 4.952 1.00 77.19 72 LYS A C 1
ATOM 542 O O . LYS A 1 72 ? -14.240 4.431 3.944 1.00 77.19 72 LYS A O 1
ATOM 547 N N . LEU A 1 73 ? -15.103 3.209 5.638 1.00 78.19 73 LEU A N 1
ATOM 548 C CA . LEU A 1 73 ? -14.461 1.936 5.300 1.00 78.19 73 LEU A CA 1
ATOM 549 C C . LEU A 1 73 ? -14.693 1.554 3.834 1.00 78.19 73 LEU A C 1
ATOM 551 O O . LEU A 1 73 ? -13.763 1.111 3.176 1.00 78.19 73 LEU A O 1
ATOM 555 N N . GLU A 1 74 ? -15.879 1.837 3.295 1.00 82.94 74 GLU A N 1
ATOM 556 C CA . GLU A 1 74 ? -16.214 1.623 1.882 1.00 82.94 74 GLU A CA 1
ATOM 557 C C . GLU A 1 74 ? -15.314 2.430 0.932 1.00 82.94 74 GLU A C 1
ATOM 559 O O . GLU A 1 74 ? -14.836 1.918 -0.078 1.00 82.94 74 GLU A O 1
ATOM 564 N N . GLN A 1 75 ? -15.029 3.697 1.255 1.00 82.06 75 GLN A N 1
ATOM 565 C CA . GLN A 1 75 ? -14.131 4.512 0.433 1.00 82.06 75 GLN A CA 1
ATOM 566 C C . GLN A 1 75 ? -12.695 4.004 0.523 1.00 82.06 75 GLN A C 1
ATOM 568 O O . GLN A 1 75 ? -12.007 3.918 -0.494 1.00 82.06 75 GLN A O 1
ATOM 573 N N . LEU A 1 76 ? -12.247 3.652 1.729 1.00 83.50 76 LEU A N 1
ATOM 574 C CA . LEU A 1 76 ? -10.911 3.112 1.954 1.00 83.50 76 LEU A CA 1
ATOM 575 C C . LEU A 1 76 ? -10.717 1.774 1.227 1.00 83.50 76 LEU A C 1
ATOM 577 O O . LEU A 1 76 ? -9.687 1.585 0.587 1.00 83.50 76 LEU A O 1
ATOM 581 N N . GLU A 1 77 ? -11.723 0.900 1.231 1.00 85.81 77 GLU A N 1
ATOM 582 C CA . GLU A 1 77 ? -11.715 -0.356 0.482 1.00 85.81 77 GLU A CA 1
ATOM 583 C C . GLU A 1 77 ? -11.562 -0.117 -1.025 1.00 85.81 77 GLU A C 1
ATOM 585 O O . GLU A 1 77 ? -10.705 -0.732 -1.659 1.00 85.81 77 GLU A O 1
ATOM 590 N N . VAL A 1 78 ? -12.303 0.838 -1.599 1.00 87.94 78 VAL A N 1
ATOM 591 C CA . VAL A 1 78 ? -12.160 1.209 -3.018 1.00 87.94 78 VAL A CA 1
ATOM 592 C C . VAL A 1 78 ? -10.739 1.687 -3.333 1.00 87.94 78 VAL A C 1
ATOM 594 O O . VAL A 1 78 ? -10.188 1.342 -4.381 1.00 87.94 78 VAL A O 1
ATOM 597 N N . PHE A 1 79 ? -10.116 2.466 -2.444 1.00 87.06 79 PHE A N 1
ATOM 598 C CA . PHE A 1 79 ? -8.723 2.881 -2.628 1.00 87.06 79 PHE A CA 1
ATOM 599 C C . PHE A 1 79 ? -7.751 1.705 -2.531 1.00 87.06 79 PHE A C 1
ATOM 601 O O . PHE A 1 79 ? -6.849 1.611 -3.362 1.00 87.06 79 PHE A O 1
ATOM 608 N N . LEU A 1 80 ? -7.947 0.790 -1.580 1.00 86.25 80 LEU A N 1
ATOM 609 C CA . LEU A 1 80 ? -7.120 -0.410 -1.450 1.00 86.25 80 LEU A CA 1
ATOM 610 C C . LEU A 1 80 ? -7.220 -1.301 -2.691 1.00 86.25 80 LEU A C 1
ATOM 612 O O . LEU A 1 80 ? -6.192 -1.743 -3.191 1.00 86.25 80 LEU A O 1
ATOM 616 N N . GLN A 1 81 ? -8.418 -1.483 -3.252 1.00 88.31 81 GLN A N 1
ATOM 617 C CA . GLN A 1 81 ? -8.607 -2.219 -4.506 1.00 88.31 81 GLN A CA 1
ATOM 618 C C . GLN A 1 81 ? -7.829 -1.584 -5.666 1.00 88.31 81 GLN A C 1
ATOM 620 O O . GLN A 1 81 ? -7.120 -2.279 -6.388 1.00 88.31 81 GLN A O 1
ATOM 625 N N . LYS A 1 82 ? -7.889 -0.254 -5.816 1.00 89.81 82 LYS A N 1
ATOM 626 C CA . LYS A 1 82 ? -7.111 0.460 -6.845 1.00 89.81 82 LYS A CA 1
ATOM 627 C C . LYS A 1 82 ? -5.603 0.310 -6.636 1.00 89.81 82 LYS A C 1
ATOM 629 O O . LYS A 1 82 ? -4.874 0.101 -7.597 1.00 89.81 82 LYS A O 1
ATOM 634 N N . ILE A 1 83 ? -5.142 0.385 -5.386 1.00 87.94 83 ILE A N 1
ATOM 635 C CA . ILE A 1 83 ? -3.734 0.165 -5.028 1.00 87.94 83 ILE A CA 1
ATOM 636 C C . ILE A 1 83 ? -3.308 -1.261 -5.390 1.00 87.94 83 ILE A C 1
ATOM 638 O O . ILE A 1 83 ? -2.223 -1.445 -5.927 1.00 87.94 83 ILE A O 1
ATOM 642 N N . TYR A 1 84 ? -4.150 -2.265 -5.146 1.00 87.44 84 TYR A N 1
ATOM 643 C CA . TYR A 1 84 ? -3.847 -3.650 -5.507 1.00 87.44 84 TYR A CA 1
ATOM 644 C C . TYR A 1 84 ? -3.707 -3.851 -7.013 1.00 87.44 84 TYR A C 1
ATOM 646 O O . TYR A 1 84 ? -2.781 -4.539 -7.425 1.00 87.44 84 TYR A O 1
ATOM 654 N N . VAL A 1 85 ? -4.555 -3.214 -7.824 1.00 87.12 85 VAL A N 1
ATOM 655 C CA . VAL A 1 85 ? -4.424 -3.249 -9.290 1.00 87.12 85 VAL A CA 1
ATOM 656 C C . VAL A 1 85 ? -3.082 -2.658 -9.737 1.00 87.12 85 VAL A C 1
ATOM 658 O O . VAL A 1 85 ? -2.383 -3.264 -10.541 1.00 87.12 85 VAL A O 1
ATOM 661 N N . GLU A 1 86 ? -2.667 -1.527 -9.163 1.00 84.25 86 GLU A N 1
ATOM 662 C CA . GLU A 1 86 ? -1.366 -0.909 -9.467 1.00 84.25 86 GLU A CA 1
ATOM 663 C C . GLU A 1 86 ? -0.169 -1.746 -8.979 1.00 84.25 86 GLU A C 1
ATOM 665 O O . GLU A 1 86 ? 0.932 -1.636 -9.512 1.00 84.25 86 GLU A O 1
ATOM 670 N N . LEU A 1 87 ? -0.358 -2.585 -7.957 1.00 80.75 87 LEU A N 1
ATOM 671 C CA . LEU A 1 87 ? 0.671 -3.493 -7.443 1.00 80.75 87 LEU A CA 1
ATOM 672 C C . LEU A 1 87 ? 0.765 -4.814 -8.233 1.00 80.75 87 LEU A C 1
ATOM 674 O O . LEU A 1 87 ? 1.679 -5.594 -7.972 1.00 80.75 87 LEU A O 1
ATOM 678 N N . GLN A 1 88 ? -0.137 -5.063 -9.188 1.00 76.00 88 GLN A N 1
ATOM 679 C CA . GLN A 1 88 ? -0.121 -6.236 -10.077 1.00 76.00 88 GLN A CA 1
ATOM 680 C C . GLN A 1 88 ? 0.600 -5.998 -11.420 1.00 76.00 88 GLN A C 1
ATOM 682 O O . GLN A 1 88 ? 0.581 -6.888 -12.270 1.00 76.00 88 GLN A O 1
ATOM 687 N N . LEU A 1 89 ? 1.206 -4.815 -11.603 1.00 61.38 89 LEU A N 1
ATOM 688 C CA . LEU A 1 89 ? 2.002 -4.430 -12.780 1.00 61.38 89 LEU A CA 1
ATOM 689 C C . LEU A 1 89 ? 3.169 -5.383 -13.083 1.00 61.38 89 LEU A C 1
ATOM 691 O O . LEU A 1 89 ? 3.882 -5.785 -12.134 1.00 61.38 89 LEU A O 1
#

Sequence (89 aa):
MADGFAQIKARYIATFAQKQADLKVAWDNKDIPQLHSLLHKLSGSSGGYGFNGLCALCQQATTLTAKNTDIKLEQLEVFLQKIYVELQL

InterPro domains:
  IPR008207 Signal transduction histidine kinase, phosphotransfer (Hpt) domain [PF01627] (10-77)
  IPR008207 Signal transduction histidine kinase, phosphotransfer (Hpt) domain [PS50894] (1-89)
  IPR036641 HPT domain superfamily [G3DSA:1.20.120.160] (2-89)
  IPR036641 HPT domain superfamily [SSF47226] (3-86)

Organism: NCBI:txid652676

Secondary structure (DSSP, 8-state):
---HHHHHHHHHHTTHHHHHHHHHHHHHTT-HHHHHHHHHHHHHHHHHTT-HHHHHHHHHHHHHHH--S---HHHHHHHHHHHHHHTT-

Radius of gyration: 13.47 Å; chains: 1; bounding box: 41×20×34 Å

pLDDT: mean 85.06, std 9.3, range [47.84, 93.75]